Protein AF-A0A7X8EZA2-F1 (afdb_monomer_lite)

Sequence (144 aa):
MEMNEKQLIELHILLDRLFENEITEKDILTIQTIIQNNPAMLRYYFRCVELKSGLHQLKSLDTVCSPLGQNYDDMFWELAQYEKTAPAVALPRAQPAAPPEIMHTLDRLPSERKISKTSIFSLIVSAVAILFLVLFARFAPPKS

Structure (mmCIF, N/CA/C/O backbone):
data_AF-A0A7X8EZA2-F1
#
_entry.id   AF-A0A7X8EZA2-F1
#
loop_
_atom_site.group_PDB
_atom_site.id
_atom_site.type_symbol
_atom_site.label_atom_id
_atom_site.label_alt_id
_atom_site.label_comp_id
_atom_site.label_asym_id
_atom_site.label_entity_id
_atom_site.label_seq_id
_atom_site.pdbx_PDB_ins_code
_atom_site.Cartn_x
_atom_site.Cartn_y
_atom_site.Cartn_z
_atom_site.occupancy
_atom_site.B_iso_or_equiv
_atom_site.auth_seq_id
_atom_site.auth_comp_id
_atom_site.auth_asym_id
_atom_site.auth_atom_id
_atom_site.pdbx_PDB_model_num
ATOM 1 N N . MET A 1 1 ? -10.143 8.576 -26.291 1.00 49.75 1 MET A N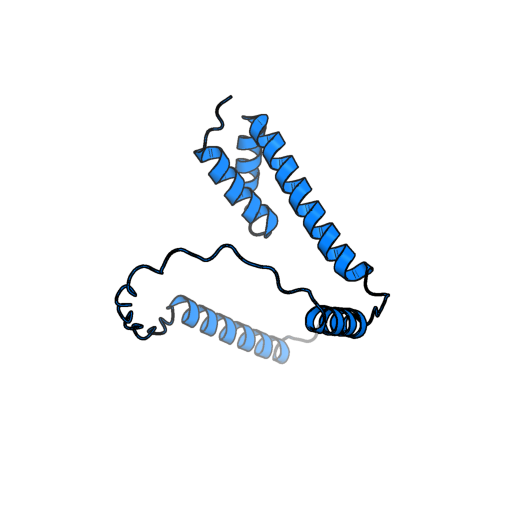 1
ATOM 2 C CA . MET A 1 1 ? -11.073 8.776 -25.161 1.00 49.75 1 MET A CA 1
ATOM 3 C C . MET A 1 1 ? -10.211 9.273 -24.020 1.00 49.75 1 MET A C 1
ATOM 5 O O . MET A 1 1 ? -9.459 8.485 -23.464 1.00 49.75 1 MET A O 1
ATOM 9 N N . GLU A 1 2 ? -10.165 10.589 -23.820 1.00 55.88 2 GLU A N 1
ATOM 10 C CA . GLU A 1 2 ? -9.262 11.198 -22.841 1.00 55.88 2 GLU A CA 1
ATOM 11 C C . GLU A 1 2 ? -9.736 10.842 -21.435 1.00 55.88 2 GLU A C 1
ATOM 13 O O . GLU A 1 2 ? -10.883 11.090 -21.061 1.00 55.88 2 GLU A O 1
ATOM 18 N N . MET A 1 3 ? -8.871 10.179 -20.676 1.00 61.94 3 MET A N 1
ATOM 19 C CA . MET A 1 3 ? -9.118 9.950 -19.264 1.00 61.94 3 MET A CA 1
ATOM 20 C C . MET A 1 3 ? -8.928 11.278 -18.548 1.00 61.94 3 MET A C 1
ATOM 22 O O . MET A 1 3 ? -7.861 11.876 -18.620 1.00 61.94 3 MET A O 1
ATOM 26 N N . ASN A 1 4 ? -9.975 11.737 -17.867 1.00 79.62 4 ASN A N 1
ATOM 27 C CA . ASN A 1 4 ? -9.892 12.902 -17.003 1.00 79.62 4 ASN A CA 1
ATOM 28 C C . ASN A 1 4 ? -8.876 12.599 -15.892 1.00 79.62 4 ASN A C 1
ATOM 30 O O . ASN A 1 4 ? -9.168 11.834 -14.972 1.00 79.62 4 ASN A O 1
ATOM 34 N N . GLU A 1 5 ? -7.672 13.158 -16.014 1.00 81.25 5 GLU A N 1
ATOM 35 C CA . GLU A 1 5 ? -6.523 12.853 -15.152 1.00 81.25 5 GLU A CA 1
ATOM 36 C C . GLU A 1 5 ? -6.852 13.042 -13.669 1.00 81.25 5 GLU A C 1
ATOM 38 O O . GLU A 1 5 ? -6.423 12.257 -12.827 1.00 81.25 5 GLU A O 1
ATOM 43 N N . LYS A 1 6 ? -7.706 14.022 -13.350 1.00 83.88 6 LYS A N 1
ATOM 44 C CA . LYS A 1 6 ? -8.168 14.274 -11.980 1.00 83.88 6 LYS A CA 1
ATOM 45 C C . LYS A 1 6 ? -8.976 13.107 -11.418 1.00 83.88 6 LYS A C 1
ATOM 47 O O . LYS A 1 6 ? -8.729 12.695 -10.291 1.00 83.88 6 LYS A O 1
ATOM 52 N N . GLN A 1 7 ? -9.890 12.547 -12.212 1.00 83.44 7 GLN A N 1
ATOM 53 C CA . GLN A 1 7 ? -10.702 11.396 -11.801 1.00 83.44 7 GLN A CA 1
ATOM 54 C C . GLN A 1 7 ? -9.867 10.120 -11.687 1.00 83.44 7 GLN A C 1
ATOM 56 O O . GLN A 1 7 ? -10.175 9.267 -10.862 1.00 83.44 7 GLN A O 1
ATOM 61 N N . LEU A 1 8 ? -8.805 9.984 -12.490 1.00 86.00 8 LEU A N 1
ATOM 62 C CA . LEU A 1 8 ? -7.875 8.864 -12.352 1.00 86.00 8 LEU A CA 1
ATOM 63 C C . LEU A 1 8 ? -7.086 8.954 -11.046 1.00 86.00 8 LEU A C 1
ATOM 65 O O . LEU A 1 8 ? -6.993 7.959 -10.336 1.00 86.00 8 LEU A O 1
ATOM 69 N N . ILE A 1 9 ? -6.527 10.125 -10.733 1.00 87.94 9 ILE A N 1
ATOM 70 C CA . ILE A 1 9 ? -5.763 10.329 -9.494 1.00 87.94 9 ILE A CA 1
ATOM 71 C C . ILE A 1 9 ? -6.669 10.101 -8.281 1.00 87.94 9 ILE A C 1
ATOM 73 O O . ILE A 1 9 ? -6.284 9.405 -7.344 1.00 87.94 9 ILE A O 1
ATOM 77 N N . GLU A 1 10 ? -7.889 10.636 -8.321 1.00 88.44 10 GLU A N 1
ATOM 78 C CA . GLU A 1 10 ? -8.890 10.437 -7.273 1.00 88.44 10 GLU A CA 1
ATOM 79 C C . GLU A 1 10 ? -9.240 8.954 -7.098 1.00 88.44 10 GLU A C 1
ATOM 81 O O . GLU A 1 10 ? -9.174 8.436 -5.985 1.00 88.44 10 GLU A O 1
ATOM 86 N N . LEU A 1 11 ? -9.524 8.241 -8.193 1.00 89.25 11 LEU A N 1
ATOM 87 C CA . LEU A 1 11 ? -9.793 6.807 -8.145 1.00 89.25 11 LEU A CA 1
ATOM 88 C C . LEU A 1 11 ? -8.590 6.023 -7.609 1.00 89.25 11 LEU A C 1
ATOM 90 O O . LEU A 1 11 ? -8.782 5.119 -6.807 1.00 89.25 11 LEU A O 1
ATOM 94 N N . HIS A 1 12 ? -7.364 6.368 -8.004 1.00 89.25 12 HIS A N 1
ATOM 95 C CA . HIS A 1 12 ? -6.151 5.699 -7.531 1.00 89.25 12 HI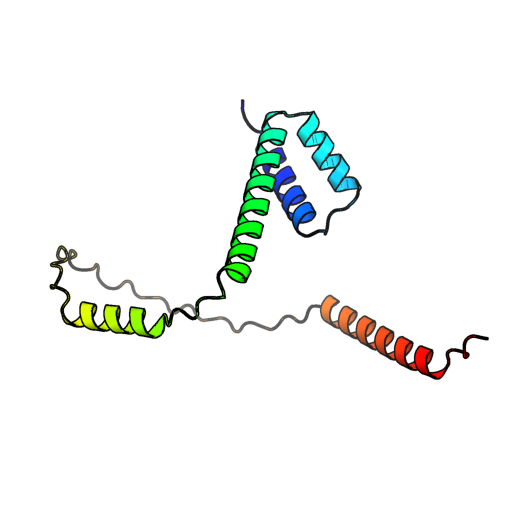S A CA 1
ATOM 96 C C . HIS A 1 12 ? -5.996 5.812 -6.009 1.00 89.25 12 HIS A C 1
ATOM 98 O O . HIS A 1 12 ? -5.849 4.798 -5.335 1.00 89.25 12 HIS A O 1
ATOM 104 N N . ILE A 1 13 ? -6.150 7.020 -5.457 1.00 89.81 13 ILE A N 1
ATOM 105 C CA . ILE A 1 13 ? -6.073 7.263 -4.007 1.00 89.81 13 ILE A CA 1
ATOM 106 C C . ILE A 1 13 ? -7.172 6.498 -3.259 1.00 89.81 13 ILE A C 1
ATOM 108 O O . ILE A 1 13 ? -6.928 5.920 -2.199 1.00 89.81 13 ILE A O 1
ATOM 112 N N . LEU A 1 14 ? -8.393 6.493 -3.797 1.00 91.38 14 LEU A N 1
ATOM 113 C CA . LEU A 1 14 ? -9.510 5.765 -3.197 1.00 91.38 14 LEU A CA 1
ATOM 114 C C . LEU A 1 14 ? -9.285 4.247 -3.240 1.00 91.38 14 LEU A C 1
ATOM 116 O O . LEU A 1 14 ? -9.637 3.549 -2.289 1.00 91.38 14 LEU A O 1
ATOM 120 N N . LEU A 1 15 ? -8.670 3.739 -4.311 1.00 90.75 15 LEU A N 1
ATOM 121 C CA . LEU A 1 15 ? -8.307 2.331 -4.427 1.00 90.75 15 LEU A CA 1
ATOM 122 C C . LEU A 1 15 ? -7.188 1.946 -3.470 1.00 90.75 15 LEU A C 1
ATOM 124 O O . LEU A 1 15 ? -7.318 0.905 -2.840 1.00 90.75 15 LEU A O 1
ATOM 128 N N . ASP A 1 16 ? -6.163 2.773 -3.283 1.00 89.44 16 ASP A N 1
ATOM 129 C CA . ASP A 1 16 ? -5.117 2.513 -2.286 1.00 89.44 16 ASP A CA 1
ATOM 130 C C . ASP A 1 16 ? -5.704 2.424 -0.870 1.00 89.44 16 ASP A C 1
ATOM 132 O O . ASP A 1 16 ? -5.438 1.465 -0.146 1.00 89.44 16 ASP A O 1
ATOM 136 N N . ARG A 1 17 ? -6.621 3.331 -0.511 1.00 88.56 17 ARG A N 1
ATOM 137 C CA . ARG A 1 17 ? -7.332 3.276 0.780 1.00 88.56 17 ARG A CA 1
ATOM 138 C C . ARG A 1 17 ? -8.233 2.051 0.923 1.00 88.56 17 ARG A C 1
ATOM 140 O O . ARG A 1 17 ? -8.258 1.433 1.988 1.00 88.56 17 ARG A O 1
ATOM 147 N N . LEU A 1 18 ? -8.956 1.672 -0.138 1.00 88.94 18 LEU A N 1
ATOM 148 C CA . LEU A 1 18 ? -9.736 0.423 -0.189 1.00 88.94 18 LEU A CA 1
ATOM 149 C C . LEU A 1 18 ? -8.841 -0.781 0.107 1.00 88.94 18 LEU A C 1
ATOM 151 O O . LEU A 1 18 ? -9.198 -1.696 0.842 1.00 88.94 18 LEU A O 1
ATOM 155 N N . PHE A 1 19 ? -7.658 -0.752 -0.477 1.00 86.38 19 PHE A N 1
ATOM 156 C CA . PHE A 1 19 ? -6.654 -1.789 -0.428 1.00 86.38 19 PHE A CA 1
ATOM 157 C C . PHE A 1 19 ? -5.890 -1.864 0.897 1.00 86.38 19 PHE A C 1
ATOM 159 O O . PHE A 1 19 ? -5.379 -2.945 1.205 1.00 86.38 19 PHE A O 1
ATOM 166 N N . GLU A 1 20 ? -5.821 -0.774 1.653 1.00 87.56 20 GLU A N 1
ATOM 167 C CA . GLU A 1 20 ? -5.261 -0.699 3.010 1.00 87.56 20 GLU A CA 1
ATOM 168 C C . GLU A 1 20 ? -6.326 -0.873 4.106 1.00 87.56 20 GLU A C 1
ATOM 170 O O . GLU A 1 20 ? -6.003 -0.894 5.290 1.00 87.56 20 GLU A O 1
ATOM 175 N N . ASN A 1 21 ? -7.587 -1.099 3.716 1.00 85.12 21 ASN A N 1
ATOM 176 C CA . ASN A 1 21 ? -8.729 -1.281 4.614 1.00 85.12 21 ASN A CA 1
ATOM 177 C C . ASN A 1 21 ? -9.059 -0.028 5.458 1.00 85.12 21 ASN A C 1
ATOM 179 O O . ASN A 1 21 ? -9.688 -0.132 6.511 1.00 85.12 21 ASN A O 1
ATOM 183 N N . GLU A 1 22 ? -8.671 1.156 4.973 1.00 90.06 22 GLU A N 1
ATOM 184 C CA . GLU A 1 22 ? -8.928 2.471 5.587 1.00 90.06 22 GLU A CA 1
ATOM 185 C C . GLU A 1 22 ? -10.119 3.202 4.942 1.00 90.06 22 GLU A C 1
ATOM 187 O O . GLU A 1 22 ? -10.313 4.407 5.115 1.00 90.06 22 GLU A O 1
ATOM 192 N N . ILE A 1 23 ? -10.912 2.491 4.141 1.00 90.75 23 ILE A N 1
ATOM 193 C CA . ILE A 1 23 ? -11.966 3.102 3.340 1.00 90.75 23 ILE A CA 1
ATOM 194 C C . ILE A 1 23 ? -13.223 3.414 4.158 1.00 90.75 23 ILE A C 1
ATOM 196 O O . ILE A 1 23 ? -13.687 2.609 4.966 1.00 90.75 23 ILE A O 1
ATOM 200 N N . THR A 1 24 ? -13.819 4.580 3.904 1.00 90.81 24 THR A N 1
ATOM 201 C CA . THR A 1 24 ? -15.116 4.962 4.478 1.00 90.81 24 THR A CA 1
ATOM 202 C C . THR A 1 24 ? -16.262 4.593 3.528 1.00 90.81 24 THR A C 1
ATOM 204 O O . THR A 1 24 ? -16.094 4.554 2.314 1.00 90.81 24 THR A O 1
ATOM 207 N N . GLU A 1 25 ? -17.480 4.399 4.036 1.00 88.88 25 GLU A N 1
ATOM 208 C CA . GLU A 1 25 ? -18.671 4.133 3.205 1.00 88.88 25 GLU A CA 1
ATOM 209 C C . GLU A 1 25 ? -18.892 5.191 2.098 1.00 88.88 25 GLU A C 1
ATOM 211 O O . GLU A 1 25 ? -19.241 4.866 0.964 1.00 88.88 25 GLU A O 1
ATOM 216 N N . LYS A 1 26 ? -18.592 6.463 2.390 1.00 89.31 26 LYS A N 1
ATOM 217 C CA . LYS A 1 26 ? -18.638 7.571 1.417 1.00 89.31 26 LYS A CA 1
ATOM 218 C C . LYS A 1 26 ? -17.649 7.401 0.260 1.00 89.31 26 LYS A C 1
ATOM 220 O O . LYS A 1 26 ? -17.951 7.774 -0.873 1.00 89.31 26 LYS A O 1
ATOM 225 N N . ASP A 1 27 ? -16.486 6.829 0.537 1.00 88.44 27 ASP A N 1
ATOM 226 C CA . ASP A 1 27 ? -15.443 6.601 -0.458 1.00 88.44 27 ASP A CA 1
ATOM 227 C C . ASP A 1 27 ? -15.856 5.465 -1.402 1.00 88.44 27 ASP A C 1
ATOM 229 O O . ASP A 1 27 ? -15.683 5.578 -2.613 1.00 88.44 27 ASP A O 1
ATOM 233 N N . ILE A 1 28 ? -16.508 4.420 -0.877 1.00 89.31 28 ILE A N 1
ATOM 234 C CA . ILE A 1 28 ? -17.063 3.316 -1.679 1.00 89.31 28 ILE A CA 1
ATOM 235 C C . ILE A 1 28 ? -18.109 3.841 -2.669 1.00 89.31 28 ILE A C 1
ATOM 237 O O . ILE A 1 28 ? -18.058 3.516 -3.857 1.00 89.31 28 ILE A O 1
ATOM 241 N N . LEU A 1 29 ? -19.023 4.699 -2.205 1.00 91.94 29 LEU A N 1
ATOM 242 C CA . LEU A 1 29 ? -20.026 5.329 -3.071 1.00 91.94 29 LEU A CA 1
ATOM 243 C C . LEU A 1 29 ? -19.380 6.206 -4.152 1.00 91.94 29 LEU A C 1
ATOM 245 O O . LEU A 1 29 ? -19.828 6.210 -5.301 1.00 91.94 29 LEU A O 1
ATOM 249 N N . THR A 1 30 ? -18.301 6.910 -3.807 1.00 89.00 30 THR A N 1
ATOM 250 C CA . THR A 1 30 ? -17.528 7.723 -4.756 1.00 89.00 30 THR A CA 1
ATOM 251 C C . THR A 1 30 ? -16.868 6.851 -5.826 1.00 89.00 30 THR A C 1
ATOM 253 O O . THR A 1 30 ? -17.037 7.117 -7.017 1.00 89.00 30 THR A O 1
ATOM 256 N N . ILE A 1 31 ? -16.207 5.756 -5.433 1.00 90.06 31 ILE A N 1
ATOM 257 C CA . ILE A 1 31 ? -15.619 4.776 -6.363 1.00 90.06 31 ILE A CA 1
ATOM 258 C C . ILE A 1 31 ? -16.695 4.224 -7.304 1.00 90.06 31 ILE A C 1
ATOM 260 O O . ILE A 1 31 ? -16.516 4.224 -8.522 1.00 90.06 31 ILE A O 1
ATOM 264 N N . GLN A 1 32 ? -17.833 3.794 -6.756 1.00 90.44 32 GLN A N 1
ATOM 265 C CA . GLN A 1 32 ? -18.930 3.236 -7.542 1.00 90.44 32 GLN A CA 1
ATOM 266 C C . GLN A 1 32 ? -19.470 4.253 -8.554 1.00 90.44 32 GLN A C 1
ATOM 268 O O . GLN A 1 32 ? -19.683 3.908 -9.715 1.00 90.44 32 GLN A O 1
ATOM 273 N N . THR A 1 33 ? -19.612 5.514 -8.145 1.00 90.81 33 THR A N 1
ATOM 274 C CA . THR A 1 33 ? -20.058 6.605 -9.019 1.00 90.81 33 THR A CA 1
ATOM 275 C C . THR A 1 33 ? -19.059 6.860 -10.153 1.00 90.81 33 THR A C 1
ATOM 277 O O . THR A 1 33 ? -19.456 6.973 -11.313 1.00 90.81 33 THR A O 1
ATOM 280 N N . ILE A 1 34 ? -17.756 6.907 -9.858 1.00 88.44 34 ILE A N 1
ATOM 281 C CA . ILE A 1 34 ? -16.701 7.116 -10.867 1.00 88.44 34 ILE A CA 1
ATOM 282 C C . ILE A 1 34 ? -16.680 5.965 -11.883 1.00 88.44 34 ILE A C 1
ATOM 284 O O . ILE A 1 34 ? -16.572 6.194 -13.090 1.00 88.44 34 ILE A O 1
ATOM 288 N N . ILE A 1 35 ? -16.821 4.731 -11.403 1.00 90.25 35 ILE A N 1
ATOM 289 C CA . ILE A 1 35 ? -16.795 3.522 -12.228 1.00 90.25 35 ILE A CA 1
ATOM 290 C C . ILE A 1 35 ? -18.057 3.400 -13.097 1.00 90.25 35 ILE A C 1
ATOM 292 O O . ILE A 1 35 ? -17.953 3.057 -14.275 1.00 90.25 35 ILE A O 1
ATOM 296 N N . GLN A 1 36 ? -19.240 3.697 -12.551 1.00 89.31 36 GLN A N 1
ATOM 297 C CA . GLN A 1 36 ? -20.505 3.650 -13.297 1.00 89.31 36 GLN A CA 1
ATOM 298 C C . GLN A 1 36 ? -20.563 4.708 -14.402 1.00 89.31 36 GLN A C 1
ATOM 300 O O . GLN A 1 36 ? -21.076 4.440 -15.487 1.00 89.31 36 GLN A O 1
ATOM 305 N N . ASN A 1 37 ? -20.000 5.891 -14.149 1.00 87.50 37 ASN A N 1
ATOM 306 C CA . ASN A 1 37 ? -19.999 6.989 -15.110 1.00 87.50 37 ASN A CA 1
ATOM 307 C C . ASN A 1 37 ? -18.923 6.846 -16.197 1.00 87.50 37 ASN A C 1
ATOM 309 O O . ASN A 1 37 ? -19.001 7.531 -17.218 1.00 87.50 37 ASN A O 1
ATOM 313 N N . ASN A 1 38 ? -17.913 5.988 -16.005 1.00 87.69 38 ASN A N 1
ATOM 314 C CA . ASN A 1 38 ? -16.817 5.849 -16.957 1.00 87.69 38 ASN A CA 1
ATOM 315 C C . ASN A 1 38 ? -16.348 4.386 -17.132 1.00 87.69 38 ASN A C 1
ATOM 317 O O . ASN A 1 38 ? -15.603 3.863 -16.298 1.00 87.69 38 ASN A O 1
ATOM 321 N N . PRO A 1 39 ? -16.662 3.733 -18.270 1.00 86.25 39 PRO A N 1
ATOM 322 C CA . PRO A 1 39 ? -16.268 2.346 -18.517 1.00 86.25 39 PRO A CA 1
ATOM 323 C C . PRO A 1 39 ? -14.747 2.144 -18.629 1.00 86.25 39 PRO A C 1
ATOM 325 O O . PRO A 1 39 ? -14.266 1.026 -18.439 1.00 86.25 39 PRO A O 1
ATOM 328 N N . ALA A 1 40 ? -13.964 3.194 -18.911 1.00 85.75 40 ALA A N 1
ATOM 329 C CA . ALA A 1 40 ? -12.503 3.110 -18.875 1.00 85.75 40 ALA A CA 1
ATOM 330 C C . ALA A 1 40 ? -11.977 2.982 -17.433 1.00 85.75 40 ALA A C 1
ATOM 332 O O . ALA A 1 40 ? -11.043 2.219 -17.187 1.00 85.75 40 ALA A O 1
ATOM 333 N N . MET A 1 41 ? -12.626 3.649 -16.472 1.00 85.62 41 MET A N 1
ATOM 334 C CA . MET A 1 41 ? -12.284 3.565 -15.046 1.00 85.62 41 MET A CA 1
ATOM 335 C C . MET A 1 41 ? -12.614 2.192 -14.457 1.00 85.62 41 MET A C 1
ATOM 337 O O . MET A 1 41 ? -11.850 1.676 -13.646 1.00 85.62 41 MET A O 1
ATOM 341 N N . LEU A 1 42 ? -13.685 1.546 -14.931 1.00 87.69 42 LEU A N 1
ATOM 342 C CA . LEU A 1 42 ? -13.993 0.156 -14.580 1.00 87.69 42 LEU A CA 1
ATOM 343 C C . LEU A 1 42 ? -12.866 -0.802 -14.996 1.00 87.69 42 LEU A C 1
ATOM 345 O O . LEU A 1 42 ? -12.442 -1.649 -14.213 1.00 87.69 42 LEU A O 1
ATOM 349 N N . ARG A 1 43 ? -12.354 -0.664 -16.226 1.00 88.75 43 ARG A N 1
ATOM 350 C CA . ARG A 1 43 ? -11.234 -1.492 -16.709 1.00 88.75 43 ARG A CA 1
ATOM 351 C C . ARG A 1 43 ? -9.960 -1.238 -15.908 1.00 88.75 43 ARG A C 1
ATOM 353 O O . ARG A 1 43 ? -9.235 -2.181 -15.604 1.00 88.75 43 ARG A O 1
ATOM 360 N N . TYR A 1 44 ? -9.704 0.021 -15.559 1.00 88.38 44 TYR A N 1
ATOM 361 C CA . TYR A 1 44 ? -8.577 0.396 -14.711 1.00 88.38 44 TYR A CA 1
ATOM 362 C C . TYR A 1 44 ? -8.683 -0.235 -13.315 1.00 88.38 44 TYR A C 1
ATOM 364 O O . TYR A 1 44 ? -7.731 -0.864 -12.859 1.00 88.38 44 TYR A O 1
ATOM 372 N N . TYR A 1 45 ? -9.860 -0.166 -12.688 1.00 89.44 45 TYR A N 1
ATOM 373 C CA . TYR A 1 45 ? -10.141 -0.820 -11.411 1.00 89.44 45 TYR A CA 1
ATOM 374 C C . TYR A 1 45 ? -9.837 -2.323 -11.445 1.00 89.44 45 TYR A C 1
ATOM 376 O O . TYR A 1 45 ? -9.078 -2.814 -10.610 1.00 89.44 45 TYR A O 1
ATOM 384 N N . PHE A 1 46 ? -10.365 -3.045 -12.440 1.00 89.94 46 PHE A N 1
ATOM 385 C CA . PHE A 1 46 ? -10.101 -4.480 -12.578 1.00 89.94 46 PHE A CA 1
ATOM 386 C C . PHE A 1 46 ? -8.612 -4.783 -12.726 1.00 89.94 46 PHE A C 1
ATOM 388 O O . PHE A 1 46 ? -8.120 -5.710 -12.089 1.00 89.94 46 PHE A O 1
ATOM 395 N N . ARG A 1 47 ? -7.878 -3.969 -13.491 1.00 89.31 47 ARG A N 1
ATOM 396 C CA . ARG A 1 47 ? -6.429 -4.122 -13.649 1.00 89.31 47 ARG A CA 1
ATOM 397 C C . ARG A 1 47 ? -5.676 -3.921 -12.330 1.00 89.31 47 ARG A C 1
ATOM 399 O O . ARG A 1 47 ? -4.725 -4.647 -12.057 1.00 89.31 47 ARG A O 1
ATOM 406 N N . CYS A 1 48 ? -6.095 -2.964 -11.502 1.00 86.88 48 CYS A N 1
ATOM 407 C CA . CYS A 1 48 ? -5.518 -2.756 -10.172 1.00 86.88 48 CYS A CA 1
ATOM 408 C C . CYS A 1 48 ? -5.788 -3.944 -9.237 1.00 86.88 48 CYS A C 1
ATOM 410 O O . CYS A 1 48 ? -4.877 -4.396 -8.543 1.00 86.88 48 CYS A O 1
ATOM 412 N N . VAL A 1 49 ? -7.013 -4.482 -9.245 1.00 88.31 49 VAL A N 1
ATOM 413 C CA . VAL A 1 49 ? -7.379 -5.671 -8.456 1.00 88.31 49 VAL A CA 1
ATOM 414 C C . VAL A 1 49 ? -6.592 -6.898 -8.916 1.00 88.31 49 VAL A C 1
ATOM 416 O O . VAL A 1 49 ? -6.037 -7.614 -8.084 1.00 88.31 49 VAL A O 1
ATOM 419 N N . GLU A 1 50 ? -6.488 -7.113 -10.227 1.00 89.31 50 GLU A N 1
ATOM 420 C CA . GLU A 1 50 ? -5.712 -8.201 -10.824 1.00 89.31 50 GLU A CA 1
ATOM 421 C C . GLU A 1 50 ? -4.243 -8.121 -10.396 1.00 89.31 50 GLU A C 1
ATOM 423 O O . GLU A 1 50 ? -3.723 -9.077 -9.820 1.00 89.31 50 GLU A O 1
ATOM 428 N N . LEU A 1 51 ? -3.607 -6.954 -10.553 1.00 87.25 51 LEU A N 1
ATOM 429 C CA . LEU A 1 51 ? -2.222 -6.730 -10.139 1.00 87.25 51 LEU A CA 1
ATOM 430 C C . LEU A 1 51 ? -2.021 -7.017 -8.648 1.00 87.25 51 LEU A C 1
ATOM 432 O O . LEU A 1 51 ? -1.086 -7.724 -8.271 1.00 87.25 51 LEU A O 1
ATOM 436 N N . LYS A 1 52 ? -2.909 -6.505 -7.790 1.00 83.31 52 LYS A N 1
ATOM 437 C CA . LYS A 1 52 ? -2.784 -6.694 -6.343 1.00 83.31 52 LYS A CA 1
ATOM 438 C C . LYS A 1 52 ? -3.011 -8.150 -5.929 1.00 83.31 52 LYS A C 1
ATOM 440 O O . LYS A 1 52 ? -2.290 -8.660 -5.071 1.00 83.31 52 LYS A O 1
ATOM 445 N N . SER A 1 53 ? -3.959 -8.837 -6.565 1.00 83.25 53 SER A N 1
ATOM 446 C CA . SER A 1 53 ? -4.191 -10.268 -6.347 1.00 83.25 53 SER A CA 1
ATOM 447 C C . SER A 1 53 ? -3.001 -11.118 -6.808 1.00 83.25 53 SER A C 1
ATOM 449 O O . SER A 1 53 ? -2.599 -12.032 -6.089 1.00 83.25 53 SER A O 1
ATOM 451 N N . GLY A 1 54 ? -2.366 -10.758 -7.929 1.00 82.50 54 GLY A N 1
ATOM 452 C CA . GLY A 1 54 ? -1.141 -11.387 -8.418 1.00 82.50 54 GLY A CA 1
ATOM 453 C C . GLY A 1 54 ? 0.032 -11.190 -7.459 1.00 82.50 54 GLY A C 1
ATOM 454 O O . GLY A 1 54 ? 0.704 -12.155 -7.106 1.00 82.50 54 GLY A O 1
ATOM 455 N N . LEU A 1 55 ? 0.235 -9.974 -6.942 1.00 80.88 55 LEU A N 1
ATOM 456 C CA . LEU A 1 55 ? 1.268 -9.704 -5.932 1.00 80.88 55 LEU A CA 1
ATOM 457 C C . LEU A 1 55 ? 1.040 -10.498 -4.638 1.00 80.88 55 LEU A C 1
ATOM 459 O O . LEU A 1 55 ? 1.990 -11.023 -4.056 1.00 80.88 55 LEU A O 1
ATOM 463 N N . HIS A 1 56 ? -0.213 -10.633 -4.199 1.00 76.31 56 HIS A N 1
ATOM 464 C CA . HIS A 1 56 ? -0.549 -11.457 -3.040 1.00 76.31 56 HIS A CA 1
ATOM 465 C C . HIS A 1 56 ? -0.283 -12.949 -3.300 1.00 76.31 56 HIS A C 1
ATOM 467 O O . HIS A 1 56 ? 0.217 -13.647 -2.418 1.00 76.31 56 HIS A O 1
ATOM 473 N N . GLN A 1 57 ? -0.563 -13.436 -4.512 1.00 75.00 57 GLN A N 1
ATOM 474 C CA . GLN A 1 57 ? -0.228 -14.801 -4.919 1.00 75.00 57 GLN A CA 1
ATOM 475 C C . GLN A 1 57 ? 1.288 -15.031 -4.962 1.00 75.00 57 GLN A C 1
ATOM 477 O O . GLN A 1 57 ? 1.738 -16.048 -4.442 1.00 75.00 57 GLN A O 1
ATOM 482 N N . LEU A 1 58 ? 2.089 -14.087 -5.471 1.00 71.62 58 LEU A N 1
ATOM 483 C CA . LEU A 1 58 ? 3.556 -14.175 -5.404 1.00 71.62 58 LEU A CA 1
ATOM 484 C C . LEU A 1 58 ? 4.064 -14.230 -3.961 1.00 71.62 58 LEU A C 1
ATOM 486 O O . LEU A 1 58 ? 4.888 -15.077 -3.636 1.00 71.62 58 LEU A O 1
ATOM 490 N N . LYS A 1 59 ? 3.530 -13.386 -3.072 1.00 66.44 59 LYS A N 1
ATOM 491 C CA . LYS A 1 59 ? 3.870 -13.434 -1.643 1.00 66.44 59 LYS A CA 1
ATOM 492 C C . LYS A 1 59 ? 3.503 -14.784 -1.014 1.00 66.44 59 LYS A C 1
ATOM 494 O O . LYS A 1 59 ? 4.228 -15.287 -0.164 1.00 66.44 59 LYS A O 1
ATOM 499 N N . SER A 1 60 ? 2.388 -15.379 -1.444 1.00 59.91 60 SER A N 1
ATOM 500 C CA . SER A 1 60 ? 1.985 -16.715 -0.997 1.00 59.91 60 SER A CA 1
ATOM 501 C C . SER A 1 60 ? 2.861 -17.830 -1.582 1.00 59.91 60 SER A C 1
ATOM 503 O O . SER A 1 60 ? 3.134 -18.815 -0.901 1.00 59.91 60 SER A O 1
ATOM 505 N N . LEU A 1 61 ? 3.363 -17.663 -2.808 1.00 57.66 61 LEU A N 1
ATOM 506 C CA . LEU A 1 61 ? 4.342 -18.561 -3.418 1.00 57.66 61 LEU A CA 1
ATOM 507 C C . LEU A 1 61 ? 5.678 -18.492 -2.684 1.00 57.66 61 LEU A C 1
ATOM 509 O O . LEU A 1 61 ? 6.274 -19.533 -2.473 1.00 57.66 61 LEU A O 1
ATOM 513 N N . ASP A 1 62 ? 6.097 -17.327 -2.197 1.00 56.38 62 ASP A N 1
ATOM 514 C CA . ASP A 1 62 ? 7.290 -17.194 -1.349 1.00 56.38 62 ASP A CA 1
ATOM 515 C C . ASP A 1 62 ? 7.167 -18.048 -0.067 1.00 56.38 62 ASP A C 1
ATOM 517 O O . ASP A 1 62 ? 8.096 -18.740 0.351 1.00 56.38 62 ASP A O 1
ATOM 521 N N . THR A 1 63 ? 5.957 -18.113 0.506 1.00 53.94 63 THR A N 1
ATOM 522 C CA . THR A 1 63 ? 5.659 -18.998 1.646 1.00 53.94 63 THR A CA 1
ATOM 523 C C . THR A 1 63 ? 5.477 -20.477 1.280 1.00 53.94 63 THR A C 1
ATOM 525 O O . THR A 1 63 ? 5.738 -21.335 2.120 1.00 53.94 63 THR A O 1
ATOM 528 N N . VAL A 1 64 ? 5.046 -20.808 0.056 1.00 53.81 64 VAL A N 1
ATOM 529 C CA . VAL A 1 64 ? 4.794 -22.197 -0.395 1.00 53.81 64 VAL A CA 1
ATOM 530 C C . VAL A 1 64 ? 6.015 -22.822 -1.086 1.00 53.81 64 VAL A C 1
ATOM 532 O O . VAL A 1 64 ? 6.160 -24.040 -1.073 1.00 53.81 64 VAL A O 1
ATOM 535 N N . CYS A 1 65 ? 6.937 -22.023 -1.625 1.00 48.84 65 CYS A N 1
ATOM 536 C CA . CYS A 1 65 ? 8.205 -22.459 -2.218 1.00 48.84 65 CYS A CA 1
ATOM 537 C C . CYS A 1 65 ? 9.313 -22.709 -1.182 1.00 48.84 65 CYS A C 1
ATOM 539 O O . CYS A 1 65 ? 10.423 -23.070 -1.563 1.00 48.84 65 CYS A O 1
ATOM 541 N N . SER A 1 66 ? 9.012 -22.621 0.118 1.00 50.41 66 SER A N 1
ATOM 542 C CA . SER A 1 66 ? 9.911 -23.080 1.184 1.00 50.41 66 SER A CA 1
ATOM 543 C C . SER A 1 66 ? 9.637 -24.525 1.650 1.00 50.41 66 SER A C 1
ATOM 545 O O . SER A 1 66 ? 9.365 -24.745 2.831 1.00 50.41 66 SER A O 1
ATOM 547 N N . PRO A 1 67 ? 9.778 -25.546 0.777 1.00 46.75 67 PRO A N 1
ATOM 548 C CA . PRO A 1 67 ? 10.211 -26.862 1.234 1.00 46.75 67 PRO A CA 1
ATOM 549 C C . PRO A 1 67 ? 11.489 -27.334 0.532 1.00 46.75 67 PRO A C 1
ATOM 551 O O . PRO A 1 67 ? 11.857 -28.497 0.673 1.00 46.75 67 PRO A O 1
ATOM 554 N N . LEU A 1 68 ? 12.189 -26.470 -0.207 1.00 49.12 68 LEU A N 1
ATOM 555 C CA . LEU A 1 68 ? 13.558 -26.746 -0.623 1.00 49.12 68 LEU A CA 1
ATOM 556 C C . LEU A 1 68 ? 14.485 -25.775 0.097 1.00 49.12 68 LEU A C 1
ATOM 558 O O . LEU A 1 68 ? 14.622 -24.619 -0.291 1.00 49.12 68 LEU A O 1
ATOM 562 N N . GLY A 1 69 ? 15.177 -26.289 1.113 1.00 51.12 69 GLY A N 1
ATOM 563 C CA . GLY A 1 69 ? 16.489 -25.784 1.501 1.00 51.12 69 GLY A CA 1
ATOM 564 C C . GLY A 1 69 ? 17.468 -25.984 0.345 1.00 51.12 69 GLY A C 1
ATOM 565 O O . GLY A 1 69 ? 18.378 -26.802 0.430 1.00 51.12 69 GLY A O 1
ATOM 566 N N . GLN A 1 70 ? 17.242 -25.292 -0.773 1.00 58.44 70 GLN A N 1
ATOM 567 C CA . GLN A 1 70 ? 18.282 -25.073 -1.755 1.00 58.44 70 GLN A CA 1
ATOM 568 C C . GLN A 1 70 ? 19.261 -24.126 -1.089 1.00 58.44 70 GLN A C 1
ATOM 570 O O . GLN A 1 70 ? 18.946 -22.980 -0.777 1.00 58.44 70 GLN A O 1
ATOM 575 N N . ASN A 1 71 ? 20.418 -24.692 -0.778 1.00 60.75 71 ASN A N 1
ATOM 576 C CA . ASN A 1 71 ? 21.544 -24.027 -0.170 1.00 60.75 71 ASN A CA 1
ATOM 577 C C . ASN A 1 71 ? 22.059 -22.990 -1.179 1.00 60.75 71 ASN A C 1
ATOM 579 O O . ASN A 1 71 ? 22.950 -23.269 -1.977 1.00 60.75 71 ASN A O 1
ATOM 583 N N . TYR A 1 72 ? 21.424 -21.815 -1.218 1.00 67.62 72 TYR A N 1
ATOM 584 C CA . TYR A 1 72 ? 21.815 -20.723 -2.110 1.00 67.62 72 TYR A CA 1
ATOM 585 C C . TYR A 1 72 ? 23.284 -20.341 -1.905 1.00 67.62 72 TYR A C 1
ATOM 587 O O . TYR A 1 72 ? 23.921 -19.873 -2.841 1.00 67.62 72 TYR A O 1
ATOM 595 N N . ASP A 1 73 ? 23.833 -20.622 -0.724 1.00 72.38 73 ASP A N 1
ATOM 596 C CA . ASP A 1 73 ? 25.249 -20.483 -0.402 1.00 72.38 73 ASP A CA 1
ATOM 597 C C . ASP A 1 73 ? 26.154 -21.277 -1.355 1.00 72.38 73 ASP A C 1
ATOM 599 O O . ASP A 1 73 ? 27.170 -20.743 -1.794 1.00 72.38 73 ASP A O 1
ATOM 603 N N . ASP A 1 74 ? 25.772 -22.494 -1.757 1.00 74.19 74 ASP A N 1
ATOM 604 C CA . ASP A 1 74 ? 26.568 -23.303 -2.692 1.00 74.19 74 ASP A CA 1
ATOM 605 C C . ASP A 1 74 ? 26.520 -22.716 -4.111 1.00 74.19 74 ASP A C 1
ATOM 607 O O . ASP A 1 74 ? 27.542 -22.632 -4.794 1.00 74.19 74 ASP A O 1
ATOM 611 N N . MET A 1 75 ? 25.351 -22.224 -4.531 1.00 78.44 75 MET A N 1
ATOM 612 C CA . MET A 1 75 ? 25.181 -21.553 -5.824 1.00 78.44 75 MET A CA 1
ATOM 613 C C . MET A 1 75 ? 25.951 -20.225 -5.874 1.00 78.44 75 MET A C 1
ATOM 615 O O . MET A 1 75 ? 26.626 -19.927 -6.860 1.00 78.44 75 MET A O 1
ATOM 619 N N . PHE A 1 76 ? 25.891 -19.423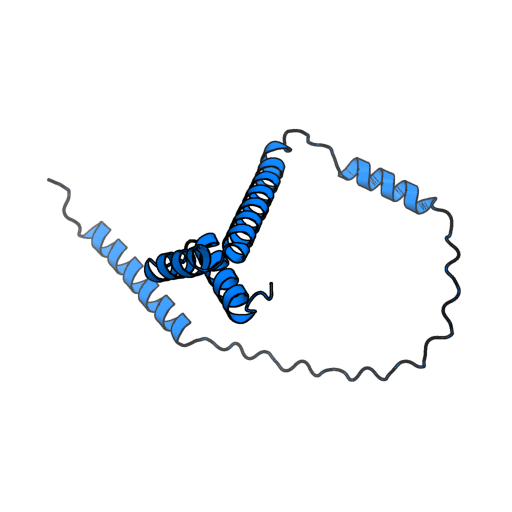 -4.807 1.00 82.56 76 PHE A N 1
ATOM 620 C CA . PHE A 1 76 ? 26.650 -18.176 -4.704 1.00 82.56 76 PHE A CA 1
ATOM 621 C C . PHE A 1 76 ? 28.154 -18.431 -4.617 1.00 82.56 76 PHE A C 1
ATOM 623 O O . PHE A 1 76 ? 28.935 -17.676 -5.200 1.00 82.56 76 PHE A O 1
ATOM 630 N N . TRP A 1 77 ? 28.570 -19.504 -3.943 1.00 85.25 77 TRP A N 1
ATOM 631 C CA . TRP A 1 77 ? 29.965 -19.920 -3.905 1.00 85.25 77 TRP A CA 1
ATOM 632 C C . TRP A 1 77 ? 30.482 -20.309 -5.291 1.00 85.25 77 TRP A C 1
ATOM 634 O O . TRP A 1 77 ? 31.576 -19.886 -5.672 1.00 85.25 77 TRP A O 1
ATOM 644 N N . GLU A 1 78 ? 29.698 -21.061 -6.063 1.00 83.44 78 GLU A N 1
ATOM 645 C CA . GLU A 1 78 ? 30.057 -21.448 -7.428 1.00 83.44 78 GLU A CA 1
ATOM 646 C C . GLU A 1 78 ? 30.160 -20.222 -8.348 1.00 83.44 78 GLU A C 1
ATOM 648 O O . GLU A 1 78 ? 31.173 -20.050 -9.032 1.00 83.44 78 GLU A O 1
ATOM 653 N N . LEU A 1 79 ? 29.195 -19.299 -8.281 1.00 88.06 79 LEU A N 1
ATOM 654 C CA . LEU A 1 79 ? 29.249 -18.023 -9.007 1.00 88.06 79 LEU A CA 1
ATOM 655 C C . LEU A 1 79 ? 30.486 -17.191 -8.632 1.00 88.06 79 LEU A C 1
ATOM 657 O O . LEU A 1 79 ? 31.139 -16.622 -9.508 1.00 88.06 79 LEU A O 1
ATOM 661 N N . ALA A 1 80 ? 30.867 -17.172 -7.353 1.00 88.75 80 ALA A N 1
ATOM 662 C CA . ALA A 1 80 ? 32.076 -16.488 -6.901 1.00 88.75 80 ALA A CA 1
ATOM 663 C C . ALA A 1 80 ? 33.367 -17.136 -7.435 1.00 88.75 80 ALA A C 1
ATOM 665 O O . ALA A 1 80 ? 34.361 -16.436 -7.639 1.00 88.75 80 ALA A O 1
ATOM 666 N N . GLN A 1 81 ? 33.386 -18.454 -7.677 1.00 91.62 81 GLN A N 1
ATOM 667 C CA . GLN A 1 81 ? 34.520 -19.088 -8.359 1.00 91.62 81 GLN A CA 1
ATOM 668 C C . GLN A 1 81 ? 34.555 -18.730 -9.845 1.00 91.62 81 GLN A C 1
ATOM 670 O O . GLN A 1 81 ? 35.637 -18.445 -10.361 1.00 91.62 81 GLN A O 1
ATOM 675 N N . TYR A 1 82 ? 33.398 -18.683 -10.513 1.00 89.06 82 TYR A N 1
ATOM 676 C CA . TYR A 1 82 ? 33.313 -18.262 -11.913 1.00 89.06 82 TYR A CA 1
ATOM 677 C C . TYR A 1 82 ? 33.833 -16.836 -12.115 1.00 89.06 82 TYR A C 1
ATOM 679 O O . TYR A 1 82 ? 34.610 -16.611 -13.046 1.00 89.06 82 TYR A O 1
ATOM 687 N N . GLU A 1 83 ? 33.506 -15.910 -11.209 1.00 88.19 83 GLU A N 1
ATOM 688 C CA . GLU A 1 83 ? 33.968 -14.515 -11.255 1.00 88.19 83 GLU A CA 1
ATOM 689 C C . GLU A 1 83 ? 35.503 -14.404 -11.264 1.00 88.19 83 GLU A C 1
ATOM 691 O O . GLU A 1 83 ? 36.071 -13.629 -12.030 1.00 88.19 83 GLU A O 1
ATOM 696 N N . LYS A 1 84 ? 36.211 -15.238 -10.484 1.00 88.75 84 LYS A N 1
ATOM 697 C CA . LYS A 1 84 ? 37.691 -15.248 -10.457 1.00 88.75 84 LYS A CA 1
ATOM 698 C C . LYS A 1 84 ? 38.315 -15.617 -11.799 1.00 88.75 84 LYS A C 1
ATOM 700 O O . LYS A 1 84 ? 39.471 -15.283 -12.053 1.00 88.75 84 LYS A O 1
ATOM 705 N N . THR A 1 85 ? 37.575 -16.352 -12.620 1.00 88.75 85 THR A N 1
ATOM 706 C CA . THR A 1 85 ? 38.009 -16.819 -13.941 1.00 88.75 85 THR A CA 1
ATOM 707 C C . THR A 1 85 ? 37.333 -16.068 -15.083 1.00 88.75 85 THR A C 1
ATOM 709 O O . THR A 1 85 ? 37.555 -16.405 -16.247 1.00 88.75 85 THR A O 1
ATOM 712 N N . ALA A 1 86 ? 36.513 -15.060 -14.774 1.00 88.75 86 ALA A N 1
ATOM 713 C CA . ALA A 1 86 ? 35.770 -14.330 -15.781 1.00 88.75 86 ALA A CA 1
ATOM 714 C C . ALA A 1 86 ? 36.735 -13.562 -16.706 1.00 88.75 86 ALA A C 1
ATOM 716 O O . ALA A 1 86 ? 37.681 -12.918 -16.238 1.00 88.75 86 ALA A O 1
ATOM 717 N N . PRO A 1 87 ? 36.531 -13.626 -18.033 1.00 87.88 87 PRO A N 1
ATOM 718 C CA . PRO A 1 87 ? 37.383 -12.923 -18.978 1.00 87.88 87 PRO A CA 1
ATOM 719 C C . PRO A 1 87 ? 37.241 -11.409 -18.797 1.00 87.88 87 PRO A C 1
ATOM 721 O O . PRO A 1 87 ? 36.139 -10.884 -18.644 1.00 87.88 87 PRO A O 1
ATOM 724 N N . ALA A 1 88 ? 38.367 -10.696 -18.862 1.00 82.31 88 ALA A N 1
ATOM 725 C CA . ALA A 1 88 ? 38.373 -9.244 -18.772 1.00 82.31 88 ALA A CA 1
ATOM 726 C C . ALA A 1 88 ? 37.585 -8.638 -19.944 1.00 82.31 88 ALA A C 1
ATOM 728 O O . ALA A 1 88 ? 37.994 -8.722 -21.105 1.00 82.31 88 ALA A O 1
ATOM 729 N N . VAL A 1 89 ? 36.454 -8.009 -19.634 1.00 84.94 89 VAL A N 1
ATOM 730 C CA . VAL A 1 89 ? 35.670 -7.267 -20.620 1.00 84.94 89 VAL A CA 1
ATOM 731 C C . VAL A 1 89 ? 36.376 -5.941 -20.885 1.00 84.94 89 VAL A C 1
ATOM 733 O O . VAL A 1 89 ? 36.507 -5.098 -19.996 1.00 84.94 89 VAL A O 1
ATOM 736 N N . ALA A 1 90 ? 36.836 -5.743 -22.120 1.00 78.31 90 ALA A N 1
ATOM 737 C CA . ALA A 1 90 ? 37.365 -4.461 -22.561 1.00 78.31 90 ALA A CA 1
ATOM 738 C C . ALA A 1 90 ? 36.208 -3.459 -22.671 1.00 78.31 90 ALA A C 1
ATOM 740 O O . ALA A 1 90 ? 35.496 -3.408 -23.674 1.00 78.31 90 ALA A O 1
ATOM 741 N N . LEU A 1 91 ? 36.001 -2.675 -21.616 1.00 80.31 91 LEU A N 1
ATOM 742 C CA . LEU A 1 91 ? 35.066 -1.561 -21.664 1.00 80.31 91 LEU A CA 1
ATOM 743 C C . LEU A 1 91 ? 35.611 -0.491 -22.625 1.00 80.31 91 LEU A C 1
ATOM 745 O O . LEU A 1 91 ? 36.814 -0.203 -22.598 1.00 80.31 91 LEU A O 1
ATOM 749 N N . PRO A 1 92 ? 34.757 0.126 -23.463 1.00 79.75 92 PRO A N 1
ATOM 750 C CA . PRO A 1 92 ? 35.141 1.297 -24.233 1.00 79.75 92 PRO A CA 1
ATOM 751 C C . PRO A 1 92 ? 35.736 2.332 -23.281 1.00 79.75 92 PRO A C 1
ATOM 753 O O . PRO A 1 92 ? 35.112 2.694 -22.284 1.00 79.75 92 PRO A O 1
ATOM 756 N N . ARG A 1 93 ? 36.966 2.773 -23.562 1.00 70.75 93 ARG A N 1
ATOM 757 C CA . ARG A 1 93 ? 37.666 3.767 -22.746 1.00 70.75 93 ARG A CA 1
ATOM 758 C C . ARG A 1 93 ? 36.777 5.004 -22.658 1.00 70.75 93 ARG A C 1
ATOM 760 O O . ARG A 1 93 ? 36.587 5.690 -23.661 1.00 70.75 93 ARG A O 1
ATOM 767 N N . ALA A 1 94 ? 36.209 5.254 -21.479 1.00 67.56 94 ALA A N 1
ATOM 768 C CA . ALA A 1 94 ? 35.469 6.477 -21.230 1.00 67.56 94 ALA A CA 1
ATOM 769 C C . ALA A 1 94 ? 36.381 7.655 -21.594 1.00 67.56 94 ALA A C 1
ATOM 771 O O . ALA A 1 94 ? 37.569 7.664 -21.249 1.00 67.56 94 ALA A O 1
ATOM 772 N N . GLN A 1 95 ? 35.835 8.608 -22.350 1.00 72.44 95 GLN A N 1
ATOM 773 C CA . GLN A 1 95 ? 36.502 9.879 -22.613 1.00 72.44 95 GLN A CA 1
ATOM 774 C C . GLN A 1 95 ? 36.978 10.475 -21.279 1.00 72.44 95 GLN A C 1
ATOM 776 O O . GLN A 1 95 ? 36.321 10.241 -20.259 1.00 72.44 95 GLN A O 1
ATOM 781 N N . PRO A 1 96 ? 38.123 11.185 -21.256 1.00 68.62 96 PRO A N 1
ATOM 782 C CA . PRO A 1 96 ? 38.672 11.739 -20.026 1.00 68.62 96 PRO A CA 1
ATOM 783 C C . PRO A 1 96 ? 37.575 12.477 -19.267 1.00 68.62 96 PRO A C 1
ATOM 785 O O . PRO A 1 96 ? 36.923 13.365 -19.818 1.00 68.62 96 PRO A O 1
ATOM 788 N N . ALA A 1 97 ? 37.341 12.029 -18.031 1.00 66.38 97 ALA A N 1
ATOM 789 C CA . ALA A 1 97 ? 36.343 12.604 -17.153 1.00 66.38 97 ALA A CA 1
ATOM 790 C C . ALA A 1 97 ? 36.562 14.117 -17.101 1.00 66.38 97 ALA A C 1
ATOM 792 O O . ALA A 1 97 ? 37.696 14.579 -16.936 1.00 66.38 97 ALA A O 1
ATOM 793 N N . ALA A 1 98 ? 35.476 14.871 -17.275 1.00 70.62 98 ALA A N 1
ATOM 794 C CA . ALA A 1 98 ? 35.479 16.298 -17.009 1.00 70.62 98 ALA A CA 1
ATOM 795 C C . ALA A 1 98 ? 36.124 16.545 -15.630 1.00 70.62 98 ALA A C 1
ATOM 797 O O . ALA A 1 98 ? 35.967 15.704 -14.734 1.00 70.62 98 ALA A O 1
ATOM 798 N N . PRO A 1 99 ? 36.888 17.641 -15.465 1.00 70.81 99 PRO A N 1
ATOM 799 C CA . PRO A 1 99 ? 37.537 17.945 -14.198 1.00 70.81 99 PRO A CA 1
ATOM 800 C C . PRO A 1 99 ? 36.505 17.859 -13.069 1.00 70.81 99 PRO A C 1
ATOM 802 O O . PRO A 1 99 ? 35.370 18.297 -13.271 1.00 70.81 99 PRO A O 1
ATOM 805 N N . PRO A 1 100 ? 36.870 17.255 -11.923 1.00 63.41 100 PRO A N 1
ATOM 806 C CA . PRO A 1 100 ? 35.932 16.991 -10.847 1.00 63.41 100 PRO A CA 1
ATOM 807 C C . PRO A 1 100 ? 35.259 18.299 -10.455 1.00 63.41 100 PRO A C 1
ATOM 809 O O . PRO A 1 100 ? 35.914 19.245 -10.012 1.00 63.41 100 PRO A O 1
ATOM 812 N N . GLU A 1 101 ? 33.950 18.354 -10.674 1.00 64.75 101 GLU A N 1
ATOM 813 C CA . GLU A 1 101 ? 33.125 19.447 -10.201 1.00 64.75 101 GLU A CA 1
ATOM 814 C C . GLU A 1 101 ? 33.295 19.488 -8.683 1.00 64.75 101 GLU A C 1
ATOM 816 O O . GLU A 1 101 ? 33.198 18.457 -8.009 1.00 64.75 101 GLU A O 1
ATOM 821 N N . ILE A 1 102 ? 33.672 20.656 -8.162 1.00 64.62 102 ILE A N 1
ATOM 822 C CA . ILE A 1 102 ? 33.925 20.866 -6.739 1.00 64.62 102 ILE A CA 1
ATOM 823 C C . ILE A 1 102 ? 32.637 20.485 -6.013 1.00 64.62 102 ILE A C 1
ATOM 825 O O . ILE A 1 102 ? 31.658 21.228 -6.035 1.00 64.62 102 ILE A O 1
ATOM 829 N N . MET A 1 103 ? 32.617 19.292 -5.417 1.00 59.22 103 MET A N 1
ATOM 830 C CA . MET A 1 103 ? 31.482 18.828 -4.638 1.00 59.22 103 MET A CA 1
ATOM 831 C C . MET A 1 103 ? 31.357 19.757 -3.440 1.00 59.22 103 MET A C 1
ATOM 833 O O . MET A 1 103 ? 32.121 19.666 -2.480 1.00 59.22 103 MET A O 1
ATOM 837 N N . HIS A 1 104 ? 30.402 20.679 -3.517 1.00 62.81 104 HIS A N 1
ATOM 838 C CA . HIS A 1 104 ? 29.979 21.454 -2.370 1.00 62.81 104 HIS A CA 1
ATOM 839 C C . HIS A 1 104 ? 29.523 20.461 -1.300 1.00 62.81 104 HIS A C 1
ATOM 841 O O . HIS A 1 104 ? 28.541 19.740 -1.481 1.00 62.81 104 HIS A O 1
ATOM 847 N N . THR A 1 105 ? 30.267 20.393 -0.198 1.00 57.81 105 THR A N 1
ATOM 848 C CA . THR A 1 105 ? 29.835 19.726 1.024 1.00 57.81 105 THR A CA 1
ATOM 849 C C . THR A 1 105 ? 28.509 20.347 1.432 1.00 57.81 105 THR A C 1
ATOM 851 O O . THR A 1 105 ? 28.462 21.466 1.934 1.00 57.81 105 THR A O 1
ATOM 854 N N . LEU A 1 106 ? 27.418 19.638 1.147 1.00 63.16 106 LEU A N 1
ATOM 855 C CA . LEU A 1 106 ? 26.106 19.945 1.688 1.00 63.16 106 LEU A CA 1
ATOM 856 C C . LEU A 1 106 ? 26.216 19.779 3.200 1.00 63.16 106 LEU A C 1
ATOM 858 O O . LEU A 1 106 ? 26.225 18.654 3.705 1.00 63.16 106 LEU A O 1
ATOM 862 N N . ASP A 1 107 ? 26.346 20.901 3.905 1.00 60.78 107 ASP A N 1
ATOM 863 C CA . ASP A 1 107 ? 26.259 20.949 5.356 1.00 60.78 107 ASP A CA 1
ATOM 864 C C . ASP A 1 107 ? 24.952 20.277 5.773 1.00 60.78 107 ASP A C 1
ATOM 866 O O . ASP A 1 107 ? 23.843 20.769 5.539 1.00 60.78 107 ASP A O 1
ATOM 870 N N . ARG A 1 108 ? 25.082 19.081 6.346 1.00 59.31 108 ARG A N 1
ATOM 871 C CA . ARG A 1 108 ? 23.953 18.303 6.834 1.00 59.31 108 ARG A CA 1
ATOM 872 C C . ARG A 1 108 ? 23.419 19.017 8.068 1.00 59.31 108 ARG A C 1
ATOM 874 O O . ARG A 1 108 ? 23.924 18.810 9.169 1.00 59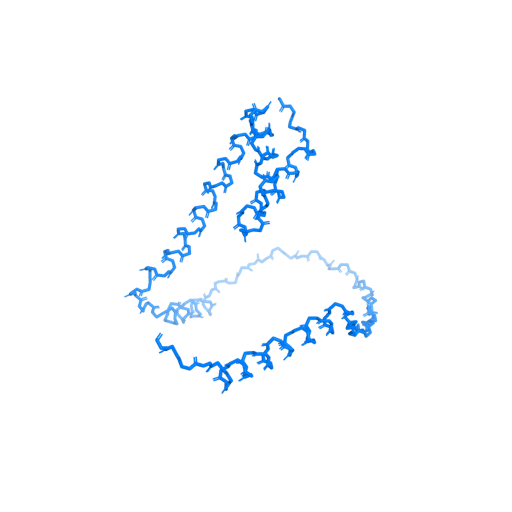.31 108 ARG A O 1
ATOM 881 N N . LEU A 1 109 ? 22.413 19.867 7.873 1.00 66.31 109 LEU A N 1
ATOM 882 C CA . LEU A 1 109 ? 21.696 20.521 8.963 1.00 66.31 109 LEU A CA 1
ATOM 883 C C . LEU A 1 109 ? 21.271 19.459 9.994 1.00 66.31 109 LEU A C 1
ATOM 885 O O . LEU A 1 109 ? 20.713 18.423 9.606 1.00 66.31 109 LEU A O 1
ATOM 889 N N . PRO A 1 110 ? 21.547 19.668 11.294 1.00 67.50 110 PRO A N 1
ATOM 890 C CA . PRO A 1 110 ? 21.147 18.727 12.325 1.00 67.50 110 PRO A CA 1
ATOM 891 C C . PRO A 1 110 ? 19.626 18.576 12.288 1.00 67.50 110 PRO A C 1
ATOM 893 O O . PRO A 1 110 ? 18.880 19.544 12.405 1.00 67.50 110 PRO A O 1
ATOM 896 N N . SER A 1 111 ? 19.164 17.341 12.088 1.00 65.38 111 SER A N 1
ATOM 897 C CA . SER A 1 111 ? 17.741 17.013 12.085 1.00 65.38 111 SER A CA 1
ATOM 898 C C . SER A 1 111 ? 17.185 17.198 13.495 1.00 65.38 111 SER A C 1
ATOM 900 O O . SER A 1 111 ? 17.229 16.277 14.314 1.00 65.38 111 SER A O 1
ATOM 902 N N . GLU A 1 112 ? 16.650 18.380 13.786 1.00 73.38 112 GLU A N 1
ATOM 903 C CA . GLU A 1 112 ? 15.900 18.631 15.011 1.00 73.38 112 GLU A CA 1
ATOM 904 C C . GLU A 1 112 ? 14.714 17.661 15.075 1.00 73.38 112 GLU A C 1
ATOM 906 O O . GLU A 1 112 ? 13.809 17.682 14.235 1.00 73.38 112 GLU A O 1
ATOM 911 N N . ARG A 1 113 ? 14.728 16.756 16.058 1.00 69.06 113 ARG A N 1
ATOM 912 C CA . ARG A 1 113 ? 13.629 15.812 16.283 1.00 69.06 113 ARG A CA 1
ATOM 913 C C . ARG A 1 113 ? 12.392 16.595 16.719 1.00 69.06 113 ARG A C 1
ATOM 915 O O . ARG A 1 113 ? 12.237 16.927 17.891 1.00 69.06 113 ARG A O 1
ATOM 922 N N . LYS A 1 114 ? 11.495 16.880 15.776 1.00 75.50 114 LYS A N 1
ATOM 923 C CA . LYS A 1 114 ? 10.195 17.496 16.060 1.00 75.50 114 LYS A CA 1
ATOM 924 C C . LYS A 1 114 ? 9.274 16.457 16.690 1.00 75.50 114 LYS A C 1
ATOM 926 O O . LYS A 1 114 ? 8.670 15.643 15.997 1.00 75.50 114 LYS A O 1
ATOM 931 N N . ILE A 1 115 ? 9.160 16.484 18.014 1.00 78.00 115 ILE A N 1
ATOM 932 C CA . ILE A 1 115 ? 8.132 15.717 18.722 1.00 78.00 115 ILE A CA 1
ATOM 933 C C . ILE A 1 115 ? 6.784 16.381 18.413 1.00 78.00 115 ILE A C 1
ATOM 935 O O . ILE A 1 115 ? 6.531 17.516 18.817 1.00 78.00 115 ILE A O 1
ATOM 939 N N . SER A 1 116 ? 5.922 15.696 17.658 1.00 80.12 116 SER A N 1
ATOM 940 C CA . SER A 1 116 ? 4.577 16.201 17.367 1.00 80.12 116 SER A CA 1
ATOM 941 C C . SER A 1 116 ? 3.719 16.206 18.635 1.00 80.12 116 SER A C 1
ATOM 943 O O . SER A 1 116 ? 3.715 15.239 19.399 1.00 80.12 116 SER A O 1
ATOM 945 N N . LYS A 1 117 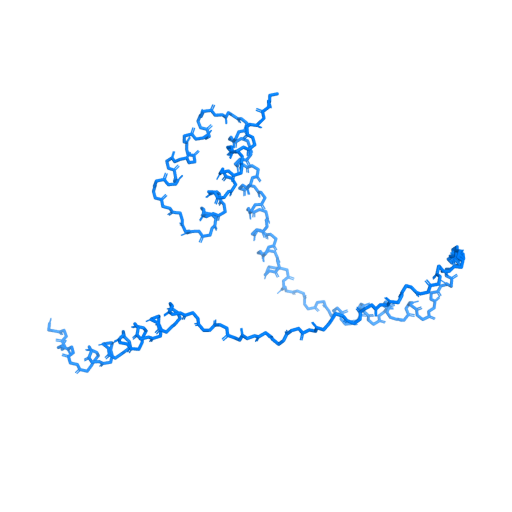? 2.915 17.259 18.825 1.00 85.25 117 LYS A N 1
ATOM 946 C CA . LYS A 1 117 ? 1.930 17.359 19.921 1.00 85.25 117 LYS A CA 1
ATOM 947 C C . LYS A 1 117 ? 0.950 16.177 19.922 1.00 85.25 117 LYS A C 1
ATOM 949 O O . LYS A 1 117 ? 0.526 15.730 20.984 1.00 85.25 117 LYS A O 1
ATOM 954 N N . THR A 1 118 ? 0.647 15.627 18.744 1.00 85.56 118 THR A N 1
ATOM 955 C CA . THR A 1 118 ? -0.205 14.436 18.598 1.00 85.56 118 THR A CA 1
ATOM 956 C C . THR A 1 118 ? 0.451 13.18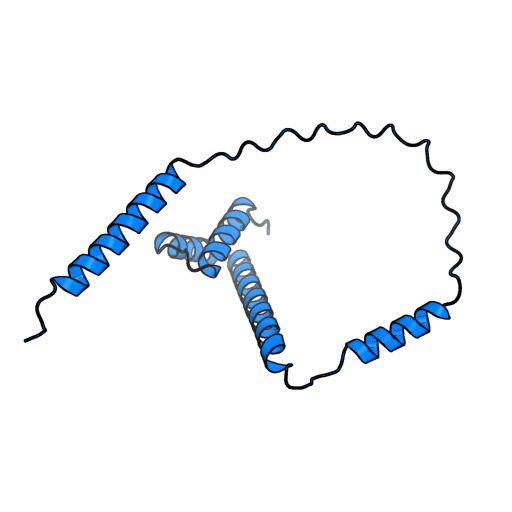0 19.169 1.00 85.56 118 THR A C 1
ATOM 958 O O . THR A 1 118 ? -0.240 12.344 19.742 1.00 85.56 118 THR A O 1
ATOM 961 N N . SER A 1 119 ? 1.782 13.070 19.089 1.00 85.56 119 SER A N 1
ATOM 962 C CA . SER A 1 119 ? 2.534 11.941 19.649 1.00 85.56 119 SER A CA 1
ATOM 963 C C . SER A 1 119 ? 2.451 11.918 21.175 1.00 85.56 119 SER A C 1
ATOM 965 O O . SER A 1 119 ? 2.305 10.851 21.762 1.00 85.56 119 SER A O 1
ATOM 967 N N . ILE A 1 120 ? 2.499 13.090 21.817 1.00 91.19 120 ILE A N 1
ATOM 968 C CA . ILE A 1 120 ? 2.337 13.213 23.274 1.00 91.19 120 ILE A CA 1
ATOM 969 C C . ILE A 1 120 ? 0.899 12.865 23.672 1.00 91.19 120 ILE A C 1
ATOM 971 O O . ILE A 1 120 ? 0.686 12.119 24.624 1.00 91.19 120 ILE A O 1
ATOM 975 N N . PHE A 1 121 ? -0.089 13.349 22.916 1.00 94.81 121 PHE A N 1
ATOM 976 C CA . PHE A 1 121 ? -1.492 13.029 23.174 1.00 94.81 121 PHE A CA 1
ATOM 977 C C . PHE A 1 121 ? -1.769 11.522 23.063 1.00 94.81 121 PHE A C 1
ATOM 979 O O . PHE A 1 121 ? -2.365 10.939 23.966 1.00 94.81 121 PHE A O 1
ATOM 986 N N . SER A 1 122 ? -1.263 10.871 22.011 1.00 90.69 122 SER A N 1
ATOM 987 C CA . SER A 1 122 ? -1.392 9.420 21.828 1.00 90.69 122 SER A CA 1
ATOM 988 C C . SER A 1 122 ? -0.758 8.628 22.974 1.00 90.69 122 SER A C 1
ATOM 990 O O . SER A 1 122 ? -1.307 7.604 23.380 1.00 90.69 122 SER A O 1
ATOM 992 N N . LEU A 1 123 ? 0.374 9.097 23.511 1.00 94.00 123 LEU A N 1
ATOM 993 C CA . LEU A 1 123 ? 1.035 8.472 24.658 1.00 94.00 123 LEU A CA 1
ATOM 994 C C . LEU A 1 123 ? 0.153 8.540 25.915 1.00 94.00 123 LEU A C 1
ATOM 996 O O . LEU A 1 123 ? -0.002 7.540 26.612 1.00 94.00 123 LEU A O 1
ATOM 1000 N N . ILE A 1 124 ? -0.454 9.700 26.183 1.00 96.12 124 ILE A N 1
ATOM 1001 C CA . ILE A 1 124 ? -1.334 9.902 27.343 1.00 96.12 124 ILE A CA 1
ATOM 1002 C C . ILE A 1 124 ? -2.580 9.019 27.231 1.00 96.12 124 ILE A C 1
ATOM 1004 O O . ILE A 1 124 ? -2.926 8.328 28.187 1.00 96.12 124 ILE A O 1
ATOM 1008 N N . VAL A 1 125 ? -3.230 8.997 26.064 1.00 96.50 125 VAL A N 1
ATOM 1009 C CA . VAL A 1 125 ? -4.422 8.165 25.828 1.00 96.50 125 VAL A CA 1
ATOM 1010 C C . VAL A 1 125 ? -4.101 6.681 26.018 1.00 96.50 125 VAL A C 1
ATOM 1012 O O . VAL A 1 125 ? -4.838 5.980 26.711 1.00 96.50 125 VAL A O 1
ATOM 1015 N N . SER A 1 126 ? -2.974 6.222 25.467 1.00 95.00 126 SER A N 1
ATOM 1016 C CA . SER A 1 126 ? -2.469 4.858 25.658 1.00 95.00 126 SER A CA 1
ATOM 1017 C C . SER A 1 126 ? -2.263 4.525 27.142 1.00 95.00 126 SER A C 1
ATOM 1019 O O . SER A 1 126 ? -2.781 3.520 27.633 1.00 95.00 126 SER A O 1
ATOM 1021 N N . ALA A 1 127 ? -1.586 5.402 27.890 1.00 96.38 127 ALA A N 1
ATOM 1022 C CA . ALA A 1 127 ? -1.328 5.196 29.312 1.00 96.38 127 ALA A CA 1
ATOM 1023 C C . ALA A 1 127 ? -2.624 5.112 30.139 1.00 96.38 127 ALA A C 1
ATOM 1025 O O . ALA A 1 127 ? -2.754 4.241 31.003 1.00 96.38 127 ALA A O 1
ATOM 1026 N N . VAL A 1 128 ? -3.605 5.974 29.850 1.00 97.31 128 VAL A N 1
ATOM 1027 C CA . VAL A 1 128 ? -4.916 5.960 30.520 1.00 97.31 128 VAL A CA 1
ATOM 1028 C C . VAL A 1 128 ? -5.690 4.680 30.200 1.00 97.31 128 VAL A C 1
ATOM 1030 O O . VAL A 1 128 ? -6.278 4.090 31.105 1.00 97.31 128 VAL A O 1
ATOM 1033 N N . ALA A 1 129 ? -5.665 4.211 28.951 1.00 96.81 129 ALA A N 1
ATOM 1034 C CA . ALA A 1 129 ? -6.339 2.974 28.557 1.00 96.81 129 ALA A CA 1
ATOM 1035 C C . ALA A 1 129 ? -5.768 1.745 29.287 1.00 96.81 129 ALA A C 1
ATOM 1037 O O . ALA A 1 129 ? -6.527 0.913 29.787 1.00 96.81 129 ALA A O 1
ATOM 1038 N N . ILE A 1 130 ? -4.439 1.657 29.410 1.00 96.62 130 ILE A N 1
ATOM 1039 C CA . ILE A 1 130 ? -3.774 0.577 30.155 1.00 96.62 130 ILE A CA 1
ATOM 1040 C C . ILE A 1 130 ? -4.148 0.641 31.639 1.00 96.62 130 ILE A C 1
ATOM 1042 O O . ILE A 1 130 ? -4.511 -0.380 32.225 1.00 96.62 130 ILE A O 1
ATOM 1046 N N . LEU A 1 131 ? -4.115 1.833 32.246 1.00 96.31 131 LEU A N 1
ATOM 1047 C CA . LEU A 1 131 ? -4.536 2.025 33.636 1.00 96.31 131 LEU A CA 1
ATOM 1048 C C . LEU A 1 131 ? -5.984 1.560 33.844 1.00 96.31 131 LEU A C 1
ATOM 1050 O O . LEU A 1 131 ? -6.280 0.853 34.808 1.00 96.31 131 LEU A O 1
ATOM 1054 N N . PHE A 1 132 ? -6.875 1.923 32.920 1.00 96.38 132 PHE A N 1
ATOM 1055 C CA . PHE A 1 132 ? -8.277 1.530 32.965 1.00 96.38 132 PHE A CA 1
ATOM 1056 C C . PHE A 1 132 ? -8.445 0.012 32.867 1.00 96.38 132 PHE A C 1
ATOM 1058 O O . PHE A 1 132 ? -9.197 -0.557 33.652 1.00 96.38 132 PHE A O 1
ATOM 1065 N N . LEU A 1 133 ? -7.708 -0.661 31.977 1.00 95.19 133 LEU A N 1
ATOM 1066 C CA . LEU A 1 133 ? -7.719 -2.124 31.876 1.00 95.19 133 LEU A CA 1
ATOM 1067 C C . LEU A 1 133 ? -7.256 -2.801 33.169 1.00 95.19 133 LEU A C 1
ATOM 1069 O O . LEU A 1 133 ? -7.870 -3.776 33.596 1.00 95.19 133 LEU A O 1
ATOM 1073 N N . VAL A 1 134 ? -6.213 -2.281 33.817 1.00 95.00 134 VAL A N 1
ATOM 1074 C CA . VAL A 1 134 ? -5.709 -2.827 35.088 1.00 95.00 134 VAL A CA 1
ATOM 1075 C C . VAL A 1 134 ? -6.730 -2.642 36.212 1.00 95.00 134 VAL A C 1
ATOM 1077 O O . VAL A 1 134 ? -6.985 -3.573 36.979 1.00 95.00 134 VAL A O 1
ATOM 1080 N N . LEU A 1 135 ? -7.344 -1.460 36.306 1.00 94.88 135 LEU A N 1
ATOM 1081 C CA . LEU A 1 135 ? -8.404 -1.200 37.280 1.00 94.88 135 LEU A CA 1
ATOM 1082 C C . LEU A 1 135 ? -9.623 -2.079 37.010 1.00 94.88 135 LEU A C 1
ATOM 1084 O O . LEU A 1 135 ? -10.149 -2.688 37.937 1.00 94.88 135 LEU A O 1
ATOM 1088 N N . PHE A 1 136 ? -10.032 -2.207 35.752 1.00 93.38 136 PHE A N 1
ATOM 1089 C CA . PHE A 1 136 ? -11.135 -3.072 35.366 1.00 93.38 136 PHE A CA 1
ATOM 1090 C C . PHE A 1 136 ? -10.839 -4.531 35.722 1.00 93.38 136 PHE A C 1
ATOM 1092 O O . PHE A 1 136 ? -11.659 -5.168 36.365 1.00 93.38 136 PHE A O 1
ATOM 1099 N N . ALA A 1 137 ? -9.648 -5.048 35.421 1.00 91.31 137 ALA A N 1
ATOM 1100 C CA . ALA A 1 137 ? -9.271 -6.413 35.788 1.00 91.31 137 ALA A CA 1
ATOM 1101 C C . ALA A 1 137 ? -9.300 -6.658 37.309 1.00 91.31 137 ALA A C 1
ATOM 1103 O O . ALA A 1 137 ? -9.630 -7.758 37.746 1.00 91.31 137 ALA A O 1
ATOM 1104 N N . ARG A 1 138 ? -8.970 -5.646 38.123 1.00 91.06 138 ARG A N 1
ATOM 1105 C CA . ARG A 1 138 ? -8.957 -5.761 39.590 1.00 91.06 138 ARG A CA 1
ATOM 1106 C C . ARG A 1 138 ? -10.333 -5.579 40.235 1.00 91.06 138 ARG A C 1
ATOM 1108 O O . ARG A 1 138 ? -10.600 -6.200 41.259 1.00 91.06 138 ARG A O 1
ATOM 1115 N N . PHE A 1 139 ? -11.157 -4.692 39.689 1.00 91.31 139 PHE A N 1
ATOM 1116 C CA . PHE A 1 139 ? -12.422 -4.268 40.295 1.00 91.31 139 PHE A CA 1
ATOM 1117 C C . PHE A 1 139 ? -13.662 -4.777 39.551 1.00 91.31 139 PHE A C 1
ATOM 1119 O O . PHE A 1 139 ? -14.776 -4.540 40.017 1.00 91.31 139 PHE A O 1
ATOM 1126 N N . ALA A 1 140 ? -13.506 -5.476 38.422 1.00 86.56 140 ALA A N 1
ATOM 1127 C CA . ALA A 1 140 ? -14.629 -6.103 37.743 1.00 86.56 140 ALA A CA 1
ATOM 1128 C C . ALA A 1 140 ? -15.237 -7.189 38.647 1.00 86.56 140 ALA A C 1
ATOM 1130 O O . ALA A 1 140 ? -14.514 -8.072 39.120 1.00 86.56 140 ALA A O 1
ATOM 1131 N N . PRO A 1 141 ? -16.556 -7.143 38.897 1.00 79.69 141 PRO A N 1
ATOM 1132 C CA . PRO A 1 141 ? -17.223 -8.175 39.669 1.00 79.69 141 PRO A CA 1
ATOM 1133 C C . PRO A 1 141 ? -17.118 -9.520 38.934 1.00 79.69 141 PRO A C 1
ATOM 1135 O O . PRO A 1 141 ? -17.206 -9.555 37.700 1.00 79.69 141 PRO A O 1
ATOM 1138 N N . PRO A 1 142 ? -16.938 -10.637 39.660 1.00 76.00 142 PRO A N 1
ATOM 1139 C CA . PRO A 1 142 ? -16.998 -11.954 39.048 1.00 76.00 142 PRO A CA 1
ATOM 1140 C C . PRO A 1 142 ? -18.373 -12.124 38.396 1.00 76.00 142 PRO A C 1
ATOM 1142 O O . PRO A 1 142 ? -19.390 -11.761 38.989 1.00 76.00 142 PRO A O 1
ATOM 1145 N N . LYS A 1 143 ? -18.400 -12.650 37.165 1.00 71.69 143 LYS A N 1
ATOM 1146 C CA . LYS A 1 143 ? -19.653 -13.010 36.490 1.00 71.69 143 LYS A CA 1
ATOM 1147 C C . LYS A 1 143 ? -20.431 -13.967 37.403 1.00 71.69 143 LYS A C 1
ATOM 1149 O O . LYS A 1 143 ? -19.984 -15.094 37.597 1.00 71.69 143 LYS A O 1
ATOM 1154 N N . SER A 1 144 ? -21.530 -13.483 37.989 1.00 48.16 144 SER A N 1
ATOM 1155 C CA . SER A 1 144 ? -22.609 -14.330 38.520 1.00 48.16 144 SER A CA 1
ATOM 1156 C C . SER A 1 144 ? -23.464 -14.843 37.376 1.00 48.16 144 SER A C 1
ATOM 1158 O O . SER A 1 144 ? -23.634 -14.078 36.397 1.00 48.16 144 SER A O 1
#

Radius of gyration: 28.67 Å; chains: 1; bounding box: 61×48×66 Å

Foldseek 3Di:
DDDPVVLVVLLVVLVVCVVVVNHDPVSVVVNVVSCVVDVVSVVVSVVVVVVVVVVVVVVVCVVVVPPDPPVVVVVVVVVVVVVVVPDDDPDDPPDPDDDDDPPDPPPPDPPDPDDDPVNVVVVVVVVVVVVVVVCCVVPPDPDD

pLDDT: mean 80.16, std 13.23, range [46.75, 97.31]

Secondary structure (DSSP, 8-state):
----HHHHHHHHHHHHHHHHT---HHHHHHHHHHHHH-HHHHHHHHHHHHHHHHHHHHHHHHHHSTT----HHHHHHHHHHHHHT--------PPPPPP-----------------HHHHHHHHHHHHHHHHHHHHHHHSPP--